Protein AF-A0A955QQU5-F1 (afdb_monomer_lite)

Structure (mmCIF, N/CA/C/O backbone):
data_AF-A0A955QQU5-F1
#
_entry.id   AF-A0A955QQU5-F1
#
loop_
_atom_site.group_PDB
_atom_site.id
_atom_site.type_symbol
_atom_site.label_atom_id
_atom_site.label_alt_id
_atom_site.label_comp_id
_atom_site.label_asym_id
_atom_site.label_entity_id
_atom_site.label_seq_id
_atom_site.pdbx_PDB_ins_code
_atom_site.Cartn_x
_atom_site.Cartn_y
_atom_site.Cartn_z
_atom_site.occupancy
_atom_site.B_iso_or_equiv
_atom_site.auth_seq_id
_atom_site.auth_comp_id
_atom_site.auth_asym_id
_atom_site.auth_atom_id
_atom_site.pdbx_PDB_model_num
ATOM 1 N N . MET A 1 1 ? 24.140 -8.224 19.293 1.00 40.16 1 MET A N 1
ATOM 2 C CA . MET A 1 1 ? 23.812 -7.518 18.034 1.00 40.16 1 MET A CA 1
ATOM 3 C C . MET A 1 1 ? 22.426 -6.916 18.183 1.00 40.16 1 MET A C 1
ATOM 5 O O . MET A 1 1 ? 21.437 -7.606 17.978 1.00 40.16 1 MET A O 1
ATOM 9 N N . ASN A 1 2 ? 22.359 -5.663 18.632 1.00 33.53 2 ASN A N 1
ATOM 10 C CA . ASN A 1 2 ? 21.099 -4.944 18.796 1.00 33.53 2 ASN A CA 1
ATOM 11 C C . ASN A 1 2 ? 20.591 -4.543 17.412 1.00 33.53 2 ASN A C 1
ATOM 13 O O . ASN A 1 2 ? 21.169 -3.673 16.765 1.00 33.53 2 ASN A O 1
ATOM 17 N N . ARG A 1 3 ? 19.534 -5.206 16.938 1.00 36.81 3 ARG A N 1
ATOM 18 C CA . ARG A 1 3 ? 18.774 -4.725 15.786 1.00 36.81 3 ARG A CA 1
ATOM 19 C C . ARG A 1 3 ? 18.000 -3.498 16.257 1.00 36.81 3 ARG A C 1
ATOM 21 O O . ARG A 1 3 ? 17.010 -3.634 16.967 1.00 36.81 3 ARG A O 1
ATOM 28 N N . HIS A 1 4 ? 18.484 -2.310 15.910 1.00 31.39 4 HIS A N 1
ATOM 29 C CA . HIS A 1 4 ? 17.663 -1.109 15.978 1.00 31.39 4 HIS A CA 1
ATOM 30 C C . HIS A 1 4 ? 16.432 -1.343 15.091 1.00 31.39 4 HIS A C 1
ATOM 32 O O . HIS A 1 4 ? 16.607 -1.709 13.924 1.00 31.39 4 HIS A O 1
ATOM 38 N N . PRO A 1 5 ? 15.200 -1.193 15.607 1.00 41.16 5 PRO A N 1
ATOM 39 C CA . PRO A 1 5 ? 14.033 -1.220 14.755 1.00 41.16 5 PRO A CA 1
ATOM 40 C C . PRO A 1 5 ? 14.122 0.048 13.914 1.00 41.16 5 PRO A C 1
ATOM 42 O O . PRO A 1 5 ? 14.002 1.154 14.438 1.00 41.16 5 PRO A O 1
ATOM 45 N N . PHE A 1 6 ? 14.388 -0.089 12.616 1.00 43.31 6 PHE A N 1
ATOM 46 C CA . PHE A 1 6 ? 14.024 0.969 11.690 1.00 43.31 6 PHE A CA 1
ATOM 47 C C . PHE A 1 6 ? 12.516 1.123 11.842 1.00 43.31 6 PHE A C 1
ATOM 49 O O . PHE A 1 6 ? 11.749 0.313 11.326 1.00 43.31 6 PHE A O 1
ATOM 56 N N . THR A 1 7 ? 12.091 2.115 12.618 1.00 45.09 7 THR A N 1
ATOM 57 C CA . THR A 1 7 ? 10.747 2.659 12.526 1.00 45.09 7 THR A CA 1
ATOM 58 C C . THR A 1 7 ? 10.621 3.136 11.086 1.00 45.09 7 THR A C 1
ATOM 60 O O . THR A 1 7 ? 11.049 4.245 10.764 1.00 45.09 7 THR A O 1
ATOM 63 N N . HIS A 1 8 ? 10.145 2.269 10.190 1.00 56.88 8 HIS A N 1
ATOM 64 C CA . HIS A 1 8 ? 9.690 2.694 8.878 1.00 56.88 8 HIS A CA 1
ATOM 65 C C . HIS A 1 8 ? 8.548 3.659 9.163 1.00 56.88 8 HIS A C 1
ATOM 67 O O . HIS A 1 8 ? 7.447 3.252 9.522 1.00 56.88 8 HIS A O 1
ATOM 73 N N . SER A 1 9 ? 8.866 4.954 9.141 1.00 82.69 9 SER A N 1
ATOM 74 C CA . SER A 1 9 ? 7.862 5.998 9.267 1.00 82.69 9 SER A CA 1
ATOM 75 C C . SER A 1 9 ? 6.833 5.762 8.174 1.00 82.69 9 SER A C 1
ATOM 77 O O . SER A 1 9 ? 7.204 5.453 7.040 1.00 82.69 9 SER A O 1
AT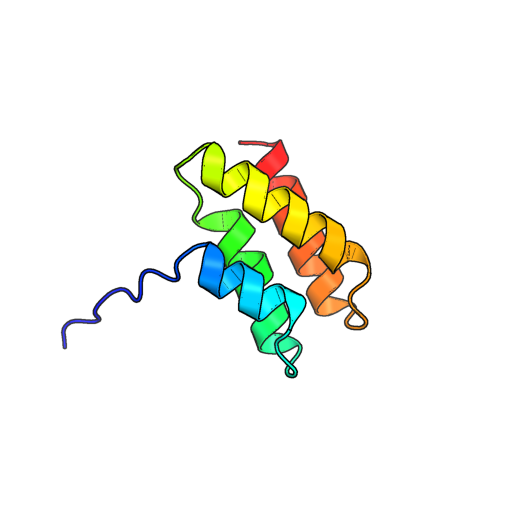OM 79 N N . VAL A 1 10 ? 5.557 5.924 8.509 1.00 87.69 10 VAL A N 1
ATOM 80 C CA . VAL A 1 10 ? 4.430 5.766 7.581 1.00 87.69 10 VAL A CA 1
ATOM 81 C C . VAL A 1 10 ? 4.689 6.541 6.291 1.00 87.69 10 VAL A C 1
ATOM 83 O O . VAL A 1 10 ? 4.526 5.998 5.204 1.00 87.69 10 VAL A O 1
ATOM 86 N N . ARG A 1 11 ? 5.261 7.745 6.406 1.00 90.81 11 ARG A N 1
ATOM 87 C CA . ARG A 1 11 ? 5.706 8.552 5.266 1.00 90.81 11 ARG A CA 1
ATOM 88 C C . ARG A 1 11 ? 6.719 7.846 4.361 1.00 90.81 11 ARG A C 1
ATOM 90 O O . ARG A 1 11 ? 6.551 7.866 3.150 1.00 90.81 11 ARG A O 1
ATOM 97 N N . GLY A 1 12 ? 7.743 7.211 4.927 1.00 91.75 12 GLY A N 1
ATOM 98 C CA . GLY A 1 12 ? 8.750 6.490 4.141 1.00 91.75 12 GLY A CA 1
ATOM 99 C C . GLY A 1 12 ? 8.156 5.283 3.414 1.00 91.75 12 GLY A C 1
ATOM 100 O O . GLY A 1 12 ? 8.511 5.005 2.272 1.00 91.75 12 GLY A O 1
ATOM 101 N N . SER A 1 13 ? 7.196 4.598 4.038 1.00 94.50 13 SER A N 1
ATOM 102 C CA . SER A 1 13 ? 6.444 3.534 3.369 1.00 94.50 13 SER A CA 1
ATOM 103 C C . SER A 1 13 ? 5.538 4.089 2.264 1.00 94.50 13 SER A C 1
ATOM 105 O O . SER A 1 13 ? 5.481 3.505 1.191 1.00 94.50 13 SER A O 1
ATOM 107 N N . ILE A 1 14 ? 4.891 5.241 2.455 1.00 95.81 14 ILE A N 1
ATOM 108 C CA . ILE A 1 14 ? 4.108 5.899 1.394 1.00 95.81 14 ILE A CA 1
ATOM 109 C C . ILE A 1 14 ? 5.001 6.276 0.204 1.00 95.81 14 ILE A C 1
ATOM 111 O O . ILE A 1 14 ? 4.674 5.959 -0.938 1.00 95.81 14 ILE A O 1
ATOM 115 N N . GLU A 1 15 ? 6.149 6.905 0.456 1.00 96.00 15 GLU A N 1
ATOM 116 C CA . GLU A 1 15 ? 7.106 7.279 -0.591 1.00 96.00 15 GLU A CA 1
ATOM 117 C C . GLU A 1 15 ? 7.593 6.050 -1.366 1.00 96.00 15 GLU A C 1
ATOM 119 O O . GLU A 1 15 ? 7.596 6.048 -2.601 1.00 96.00 15 GLU A O 1
ATOM 124 N N . ASN A 1 16 ? 7.938 4.974 -0.653 1.00 96.31 16 ASN A N 1
ATOM 125 C CA . ASN A 1 16 ? 8.339 3.727 -1.287 1.00 96.31 16 ASN A CA 1
ATOM 126 C C . ASN A 1 16 ? 7.205 3.126 -2.118 1.00 96.31 16 ASN A C 1
ATOM 128 O O . ASN A 1 16 ? 7.443 2.759 -3.265 1.00 96.31 16 ASN A O 1
ATOM 132 N N . LEU A 1 17 ? 5.983 3.065 -1.583 1.00 97.69 17 LEU A N 1
ATOM 133 C CA . LEU A 1 17 ? 4.822 2.519 -2.283 1.00 97.69 17 LEU A CA 1
ATOM 134 C C . LEU A 1 17 ? 4.531 3.264 -3.589 1.00 97.69 17 LEU A C 1
ATOM 136 O O . LEU A 1 17 ? 4.199 2.629 -4.580 1.00 97.69 17 LEU A O 1
ATOM 140 N N . LEU A 1 18 ? 4.656 4.590 -3.612 1.00 97.19 18 LEU A N 1
ATOM 141 C CA . LEU A 1 18 ? 4.217 5.387 -4.760 1.00 97.19 18 LEU A CA 1
ATOM 142 C C . LEU A 1 18 ? 5.317 5.645 -5.795 1.00 97.19 18 LEU A C 1
ATOM 144 O O . LEU A 1 18 ? 5.009 5.866 -6.965 1.00 97.19 18 LEU A O 1
ATOM 148 N N . ALA A 1 19 ? 6.590 5.640 -5.390 1.00 95.62 19 ALA A N 1
ATOM 149 C CA . ALA A 1 19 ? 7.678 6.114 -6.247 1.00 95.62 19 ALA A CA 1
ATOM 150 C C . ALA A 1 19 ? 8.842 5.127 -6.417 1.00 95.62 19 ALA A C 1
ATOM 152 O O . ALA A 1 19 ? 9.708 5.349 -7.272 1.00 95.62 19 ALA A O 1
ATOM 153 N N . HIS A 1 20 ? 8.909 4.039 -5.641 1.00 97.19 20 HIS A N 1
ATOM 154 C CA . HIS A 1 20 ? 10.046 3.130 -5.744 1.00 97.19 20 HIS A CA 1
ATOM 155 C C . HIS A 1 20 ? 10.016 2.331 -7.055 1.00 97.19 20 HIS A C 1
ATOM 157 O O . HIS A 1 20 ? 9.004 1.748 -7.444 1.00 97.19 20 HIS A O 1
ATOM 163 N N . ARG A 1 21 ? 11.160 2.252 -7.747 1.00 96.81 21 ARG A N 1
ATOM 164 C CA . ARG A 1 21 ? 11.255 1.594 -9.065 1.00 96.81 21 ARG A CA 1
ATOM 165 C C . ARG A 1 21 ? 11.030 0.084 -8.993 1.00 96.81 21 ARG A C 1
ATOM 167 O O . ARG A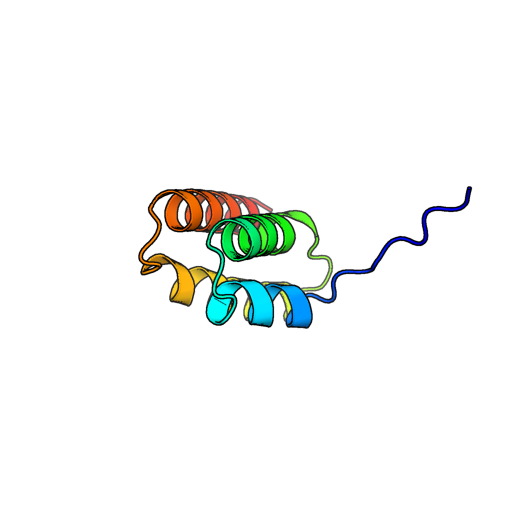 1 21 ? 10.337 -0.477 -9.838 1.00 96.81 21 ARG A O 1
ATOM 174 N N . ALA A 1 22 ? 11.622 -0.558 -7.988 1.00 97.50 22 ALA A N 1
ATOM 175 C CA . ALA A 1 22 ? 11.500 -1.997 -7.780 1.00 97.50 22 ALA A CA 1
ATOM 176 C C . ALA A 1 22 ? 10.110 -2.351 -7.215 1.00 97.50 22 ALA A C 1
ATOM 178 O O . ALA A 1 22 ? 9.758 -1.802 -6.164 1.00 97.50 22 ALA A O 1
ATOM 179 N N . PRO A 1 23 ? 9.336 -3.239 -7.867 1.00 97.56 23 PRO A N 1
ATOM 180 C CA . PRO A 1 23 ? 8.017 -3.651 -7.386 1.00 97.56 23 PRO A CA 1
ATOM 181 C C . PRO A 1 23 ? 8.071 -4.337 -6.017 1.00 97.56 23 PRO A C 1
ATOM 183 O O . PRO A 1 23 ? 7.154 -4.161 -5.226 1.00 97.56 23 PRO A O 1
ATOM 186 N N . GLU A 1 24 ? 9.156 -5.036 -5.688 1.00 97.38 24 GLU A N 1
ATOM 187 C CA . GLU A 1 24 ? 9.334 -5.720 -4.402 1.00 97.38 24 GLU A CA 1
ATOM 188 C C . GLU A 1 24 ? 9.367 -4.730 -3.229 1.00 97.38 24 GLU A C 1
ATOM 190 O O . GLU A 1 24 ? 8.823 -4.991 -2.158 1.00 97.38 24 GLU A O 1
ATOM 195 N N . ALA A 1 25 ? 9.974 -3.557 -3.432 1.00 96.56 25 ALA A N 1
ATOM 196 C CA . ALA A 1 25 ? 9.997 -2.509 -2.417 1.00 96.56 25 ALA A CA 1
ATOM 197 C C . ALA A 1 25 ? 8.621 -1.848 -2.249 1.00 96.56 25 ALA A C 1
ATOM 199 O O . ALA A 1 25 ? 8.244 -1.509 -1.128 1.00 96.56 25 ALA A O 1
ATOM 200 N N . ARG A 1 26 ? 7.855 -1.701 -3.341 1.00 98.31 26 ARG A N 1
ATOM 201 C CA . ARG A 1 26 ? 6.473 -1.198 -3.283 1.00 98.31 26 ARG A CA 1
ATOM 202 C C . ARG A 1 26 ? 5.552 -2.188 -2.568 1.00 98.31 26 ARG A C 1
ATOM 204 O O . ARG A 1 26 ? 4.776 -1.785 -1.711 1.00 98.31 26 ARG A O 1
ATOM 211 N N . GLU A 1 27 ? 5.698 -3.482 -2.848 1.00 98.31 27 GLU A N 1
ATOM 212 C CA . GLU A 1 27 ? 4.975 -4.574 -2.180 1.00 98.31 27 GLU A CA 1
ATOM 213 C C . GLU A 1 27 ? 5.247 -4.592 -0.665 1.00 98.31 27 GLU A C 1
ATOM 215 O O . GLU A 1 27 ? 4.316 -4.610 0.148 1.00 98.31 27 GLU A O 1
ATOM 220 N N . ALA A 1 28 ? 6.523 -4.518 -0.270 1.00 96.50 28 ALA A N 1
ATOM 221 C CA . ALA A 1 28 ? 6.916 -4.461 1.137 1.00 96.50 28 ALA A CA 1
ATOM 222 C C . ALA A 1 28 ? 6.359 -3.211 1.838 1.00 96.50 28 ALA A C 1
ATOM 224 O O . ALA A 1 28 ? 5.912 -3.276 2.988 1.00 96.50 28 ALA A O 1
ATOM 225 N N . ALA A 1 29 ? 6.340 -2.076 1.137 1.00 96.81 29 ALA A N 1
ATOM 226 C CA . ALA A 1 29 ? 5.786 -0.835 1.649 1.00 96.81 29 ALA A CA 1
ATOM 227 C C . ALA A 1 29 ? 4.261 -0.905 1.837 1.00 96.81 29 ALA A C 1
ATOM 229 O O . ALA A 1 29 ? 3.772 -0.527 2.903 1.00 96.81 29 ALA A O 1
ATOM 230 N N . ALA A 1 30 ? 3.521 -1.458 0.867 1.00 97.50 30 ALA A N 1
ATOM 231 C CA . ALA A 1 30 ? 2.084 -1.709 0.993 1.00 97.50 30 ALA A CA 1
ATOM 232 C C . ALA A 1 30 ? 1.771 -2.591 2.208 1.00 97.50 30 ALA A C 1
ATOM 234 O O . ALA A 1 30 ? 0.892 -2.256 3.003 1.00 97.50 30 ALA A O 1
ATOM 235 N N . SER A 1 31 ? 2.524 -3.680 2.393 1.00 95.88 31 SER A N 1
ATOM 236 C CA . SER A 1 31 ? 2.358 -4.591 3.536 1.00 95.88 31 SER A CA 1
ATOM 237 C C . SER A 1 31 ? 2.614 -3.876 4.867 1.00 95.88 31 SER A C 1
ATOM 239 O O . SER A 1 31 ? 1.793 -3.942 5.781 1.00 95.88 31 SER A O 1
ATOM 241 N N . THR A 1 32 ? 3.699 -3.097 4.942 1.00 94.44 32 THR A N 1
ATOM 242 C CA . THR A 1 32 ? 4.058 -2.306 6.133 1.00 94.44 32 THR A CA 1
ATOM 243 C C . THR A 1 32 ? 2.945 -1.327 6.524 1.00 94.44 32 THR A C 1
ATOM 245 O O . THR A 1 32 ? 2.621 -1.198 7.709 1.00 94.44 32 THR A O 1
ATOM 248 N N . LEU A 1 33 ? 2.332 -0.656 5.541 1.00 93.81 33 LEU A N 1
ATOM 249 C CA . LEU A 1 33 ? 1.215 0.267 5.769 1.00 93.81 33 LEU A CA 1
ATOM 250 C C . LEU A 1 33 ? -0.041 -0.442 6.295 1.00 93.81 33 LEU A C 1
ATOM 252 O O . LEU A 1 33 ? -0.767 0.146 7.082 1.00 93.81 33 LEU A O 1
ATOM 256 N N . GLY A 1 34 ? -0.290 -1.698 5.921 1.00 91.81 34 GLY A N 1
ATOM 257 C CA . GLY A 1 34 ? -1.429 -2.466 6.438 1.00 91.81 34 GLY A CA 1
ATOM 258 C C . GLY A 1 34 ? -1.238 -3.022 7.856 1.00 91.81 34 GLY A C 1
ATOM 259 O O . GLY A 1 34 ? -2.218 -3.396 8.495 1.00 91.81 34 GLY A O 1
ATOM 260 N N . GLU A 1 35 ? 0.001 -3.111 8.350 1.00 88.44 35 GLU A N 1
ATOM 261 C CA . GLU A 1 35 ? 0.333 -3.820 9.600 1.00 88.44 35 GLU A CA 1
ATOM 262 C C . GLU A 1 35 ? 0.663 -2.892 10.777 1.00 88.44 35 GLU A C 1
ATOM 264 O O . GLU A 1 35 ? 0.381 -3.225 11.930 1.00 88.44 35 GLU A O 1
ATOM 269 N N . THR A 1 36 ? 1.266 -1.730 10.512 1.00 74.69 36 THR A N 1
ATOM 270 C CA . THR A 1 36 ? 2.058 -1.016 11.538 1.00 74.69 36 THR A CA 1
ATOM 271 C C . THR A 1 36 ? 1.416 0.271 12.060 1.00 74.69 36 THR A C 1
ATOM 273 O O . THR A 1 36 ? 2.026 0.997 12.847 1.00 74.69 36 THR A O 1
ATOM 276 N N . LEU A 1 37 ? 0.192 0.592 11.640 1.00 77.56 37 LEU A N 1
ATOM 277 C CA . LEU A 1 37 ? -0.436 1.861 12.011 1.00 77.56 37 LEU A CA 1
ATOM 278 C C . LEU A 1 37 ? -0.934 1.811 13.456 1.00 77.56 37 LEU A C 1
ATOM 280 O O . LEU A 1 37 ? -1.402 0.783 13.938 1.00 77.56 37 LEU A O 1
ATOM 284 N N . THR A 1 38 ? -0.795 2.909 14.187 1.00 72.06 38 THR A N 1
ATOM 285 C CA . THR A 1 38 ? -1.290 3.023 15.576 1.00 72.06 38 THR A CA 1
ATOM 286 C C . THR A 1 38 ? -2.030 4.332 15.826 1.00 72.06 38 THR A C 1
ATOM 288 O O . THR A 1 38 ? -2.640 4.509 16.878 1.00 72.06 38 THR A O 1
ATOM 291 N N . ARG A 1 39 ? -1.991 5.259 14.863 1.00 80.75 39 ARG A N 1
ATOM 292 C CA . ARG A 1 39 ? -2.607 6.580 14.946 1.00 80.75 39 ARG A CA 1
ATOM 293 C C . ARG A 1 39 ? -3.598 6.731 13.802 1.00 80.75 39 ARG A C 1
ATOM 295 O O . ARG A 1 39 ? -3.245 6.494 12.654 1.00 80.75 39 ARG A O 1
ATOM 302 N N . VAL A 1 40 ? -4.786 7.244 14.109 1.00 80.56 40 VAL A N 1
ATOM 303 C CA . VAL A 1 40 ? -5.847 7.503 13.116 1.00 80.56 40 VAL A CA 1
ATOM 304 C C . VAL A 1 40 ? -5.378 8.434 11.988 1.00 80.56 40 VAL A C 1
ATOM 306 O O . VAL A 1 40 ? -5.759 8.265 10.834 1.00 80.56 40 VAL A O 1
ATOM 309 N N . ALA A 1 41 ? -4.524 9.415 12.300 1.00 82.25 41 ALA A N 1
ATOM 310 C CA . ALA A 1 41 ? -3.950 10.299 11.283 1.00 82.25 41 ALA A CA 1
ATOM 311 C C . ALA A 1 41 ? -3.112 9.522 10.252 1.00 82.25 41 ALA A C 1
ATOM 313 O O . ALA A 1 41 ? -3.231 9.769 9.055 1.00 82.25 41 ALA A O 1
ATOM 314 N N . ASP A 1 42 ? -2.333 8.544 10.716 1.00 88.62 42 ASP A N 1
ATOM 315 C CA . ASP A 1 42 ? -1.487 7.716 9.862 1.00 88.62 42 ASP A CA 1
ATOM 316 C C . ASP A 1 42 ? -2.325 6.733 9.024 1.00 88.62 42 ASP A C 1
ATOM 318 O O . ASP A 1 42 ? -1.987 6.452 7.877 1.00 88.62 42 ASP A O 1
ATOM 322 N N . GLU A 1 43 ? -3.442 6.240 9.573 1.00 90.25 43 GLU A N 1
ATOM 323 C CA . GLU A 1 43 ? -4.410 5.391 8.858 1.00 90.25 43 GLU A CA 1
ATOM 324 C C . GLU A 1 43 ? -5.020 6.098 7.659 1.00 90.25 43 GLU A C 1
ATOM 326 O O . GLU A 1 43 ? -5.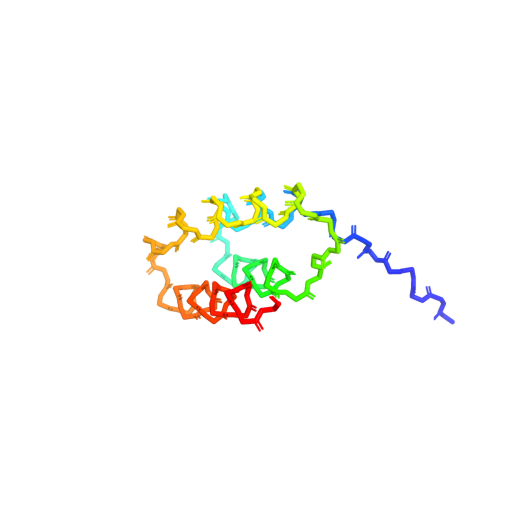119 5.507 6.585 1.00 90.25 43 GLU A O 1
ATOM 331 N N . ARG A 1 44 ? -5.370 7.378 7.808 1.00 90.38 44 ARG A N 1
ATOM 332 C CA . ARG A 1 44 ? -5.893 8.160 6.691 1.00 90.38 44 ARG A CA 1
ATOM 333 C C . ARG A 1 44 ? -4.860 8.321 5.575 1.00 90.38 44 ARG A C 1
ATOM 335 O O . ARG A 1 44 ? -5.187 8.059 4.420 1.00 90.38 44 ARG A O 1
ATOM 342 N N . GLU A 1 45 ? -3.635 8.730 5.906 1.00 92.44 45 GLU A N 1
ATOM 343 C CA . GLU A 1 45 ? -2.568 8.896 4.906 1.00 92.44 45 GLU A CA 1
ATOM 344 C C . GLU A 1 45 ? -2.244 7.565 4.208 1.00 92.44 45 GLU A C 1
ATOM 346 O O . GLU A 1 45 ? -2.098 7.513 2.984 1.00 92.44 45 GLU A O 1
ATOM 351 N N . ALA A 1 46 ? -2.193 6.467 4.967 1.00 94.31 46 ALA A N 1
ATOM 352 C CA . ALA A 1 46 ? -1.984 5.136 4.415 1.00 94.31 46 ALA A CA 1
ATOM 353 C C . ALA A 1 46 ? -3.129 4.703 3.492 1.00 94.31 46 ALA A C 1
ATOM 355 O O . ALA A 1 46 ? -2.863 4.144 2.431 1.00 94.31 46 ALA A O 1
ATOM 356 N N . LEU A 1 47 ? -4.387 4.976 3.855 1.00 94.88 47 LEU A N 1
ATOM 357 C CA . LEU A 1 47 ? -5.549 4.647 3.030 1.00 94.88 47 LEU A CA 1
ATOM 358 C C . LEU A 1 47 ? -5.514 5.392 1.690 1.00 94.88 47 LEU A C 1
ATOM 360 O O . LEU A 1 47 ? -5.764 4.784 0.650 1.00 94.88 47 LEU A O 1
ATOM 364 N N . GLU A 1 48 ? -5.176 6.683 1.698 1.00 95.38 48 GLU A N 1
ATOM 365 C CA . GLU A 1 48 ? -5.041 7.496 0.483 1.00 95.38 48 GLU A CA 1
ATOM 366 C C . GLU A 1 48 ? -3.921 6.952 -0.430 1.00 95.38 48 GLU A C 1
ATOM 368 O O . GLU A 1 48 ? -4.122 6.766 -1.637 1.00 95.38 48 GLU A O 1
ATOM 373 N N . ALA A 1 49 ? -2.764 6.606 0.145 1.00 96.81 49 ALA A N 1
ATOM 374 C CA . ALA A 1 49 ? -1.646 6.027 -0.598 1.00 96.81 49 ALA A CA 1
ATOM 375 C C . ALA A 1 49 ? -1.966 4.631 -1.163 1.00 96.81 49 ALA A C 1
ATOM 377 O O . ALA A 1 49 ? -1.735 4.373 -2.344 1.00 96.81 49 ALA A O 1
ATOM 378 N N . LEU A 1 50 ? -2.538 3.741 -0.347 1.00 97.62 50 LEU A N 1
ATOM 379 C CA . LEU A 1 50 ? -2.947 2.398 -0.765 1.00 97.62 50 LEU A CA 1
ATOM 380 C C . LEU A 1 50 ? -4.029 2.462 -1.851 1.00 97.62 50 LEU A C 1
ATOM 382 O O . LEU A 1 50 ? -3.932 1.750 -2.844 1.00 97.62 50 LEU A O 1
ATOM 386 N N . SER A 1 51 ? -5.007 3.362 -1.729 1.00 97.56 51 SER A N 1
ATOM 387 C CA . SER A 1 51 ? -6.041 3.552 -2.759 1.00 97.56 51 SER A CA 1
ATOM 388 C C . SER A 1 51 ? -5.439 3.990 -4.095 1.00 97.56 51 SER A C 1
ATOM 390 O O . SER A 1 51 ? -5.842 3.501 -5.146 1.00 97.56 51 SER A O 1
ATOM 392 N N . THR A 1 52 ? -4.427 4.862 -4.063 1.00 97.56 52 THR A N 1
ATOM 393 C CA . THR A 1 52 ? -3.687 5.273 -5.267 1.00 97.56 52 THR A CA 1
ATOM 394 C C . THR A 1 52 ? -2.951 4.088 -5.903 1.00 97.56 52 THR A C 1
ATOM 396 O O . THR A 1 52 ? -2.954 3.928 -7.124 1.00 97.56 52 THR A O 1
ATOM 399 N N . ALA A 1 53 ? -2.356 3.222 -5.081 1.00 98.00 53 ALA A N 1
ATOM 400 C CA . ALA A 1 53 ? -1.575 2.070 -5.525 1.00 98.00 53 ALA A CA 1
ATOM 401 C C . ALA A 1 53 ? -2.415 0.875 -6.026 1.00 98.00 53 ALA A C 1
ATOM 403 O O . ALA A 1 53 ? -1.847 -0.094 -6.527 1.00 98.00 53 ALA A O 1
ATOM 404 N N . LEU A 1 54 ? -3.753 0.938 -5.983 1.00 97.94 54 LEU A N 1
ATOM 405 C CA . LEU A 1 54 ? -4.627 -0.074 -6.606 1.00 97.94 54 LEU A CA 1
ATOM 406 C C . LEU A 1 54 ? -4.404 -0.211 -8.119 1.00 97.94 54 LEU A C 1
ATOM 408 O O . LEU A 1 54 ? -4.734 -1.238 -8.708 1.00 97.94 54 LEU A O 1
ATOM 412 N N . HIS A 1 55 ? -3.837 0.818 -8.746 1.00 96.56 55 HIS A N 1
ATOM 413 C CA . HIS A 1 55 ? -3.511 0.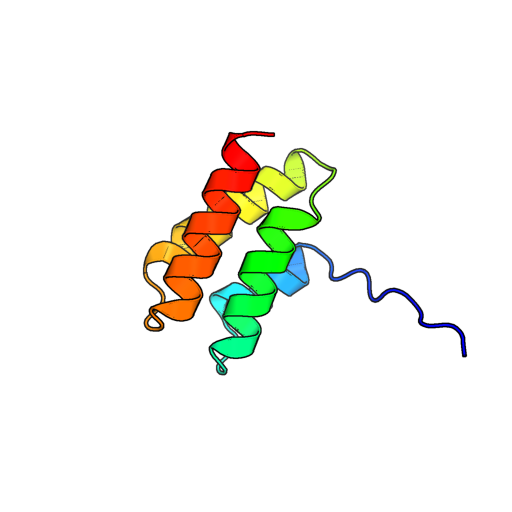842 -10.168 1.00 96.56 55 HIS A CA 1
ATOM 414 C C . HIS A 1 55 ? -2.022 0.582 -10.448 1.00 96.56 55 HIS A C 1
ATOM 416 O O . HIS A 1 55 ? -1.552 0.884 -11.546 1.00 96.56 55 HIS A O 1
ATOM 422 N N . ASP A 1 56 ? -1.264 0.045 -9.481 1.00 98.44 56 ASP A N 1
ATOM 423 C CA . ASP A 1 56 ? 0.150 -0.289 -9.685 1.00 98.44 56 ASP A CA 1
ATOM 424 C C . ASP A 1 56 ? 0.322 -1.249 -10.876 1.00 98.44 56 ASP A C 1
ATOM 426 O O . ASP A 1 56 ? -0.460 -2.188 -11.014 1.00 98.44 56 ASP A O 1
ATOM 430 N N . PRO A 1 57 ? 1.337 -1.082 -11.741 1.00 97.88 57 PRO A N 1
ATOM 431 C CA . PRO A 1 57 ? 1.546 -1.986 -12.874 1.00 97.88 57 PRO A CA 1
ATOM 432 C C . PRO A 1 57 ? 1.884 -3.435 -12.477 1.00 97.88 57 PRO A C 1
ATOM 434 O O . PRO A 1 57 ? 1.785 -4.334 -13.311 1.00 97.88 57 PRO A O 1
ATOM 437 N N . SER A 1 58 ? 2.319 -3.684 -11.240 1.00 98.31 58 SER A N 1
ATOM 438 C CA . SER A 1 58 ? 2.632 -5.019 -10.735 1.00 98.31 58 SER A CA 1
ATOM 439 C C . SER A 1 58 ? 1.427 -5.643 -10.034 1.00 98.31 58 SER A C 1
ATOM 441 O O . SER A 1 58 ? 0.998 -5.164 -8.986 1.00 98.31 58 SER A O 1
ATOM 443 N N . ALA A 1 59 ? 0.957 -6.787 -10.539 1.00 98.06 59 ALA A N 1
ATOM 444 C CA . ALA A 1 59 ? -0.112 -7.561 -9.901 1.00 98.06 59 ALA A CA 1
ATOM 445 C C . ALA A 1 59 ? 0.211 -7.930 -8.439 1.00 98.06 59 ALA A C 1
ATOM 447 O O . ALA A 1 59 ? -0.657 -7.861 -7.578 1.00 98.06 59 ALA A O 1
ATOM 448 N N . ARG A 1 60 ? 1.482 -8.225 -8.123 1.00 97.88 60 ARG A N 1
ATOM 449 C CA . ARG A 1 60 ? 1.903 -8.542 -6.743 1.00 97.88 60 ARG A CA 1
ATOM 450 C C . ARG A 1 60 ? 1.734 -7.354 -5.798 1.00 97.88 60 ARG A C 1
ATOM 452 O O . ARG A 1 60 ? 1.366 -7.530 -4.642 1.00 97.88 60 ARG A O 1
ATOM 459 N N . VAL A 1 61 ? 1.983 -6.141 -6.297 1.00 98.50 61 VAL A N 1
ATOM 460 C CA . VAL A 1 61 ? 1.775 -4.916 -5.518 1.00 98.50 61 VAL A CA 1
ATOM 461 C C . VAL A 1 61 ? 0.280 -4.670 -5.338 1.00 98.50 61 VAL A C 1
ATOM 463 O O . VAL A 1 61 ? -0.134 -4.386 -4.220 1.00 98.50 61 VAL A O 1
ATOM 466 N N . GLN A 1 62 ? -0.536 -4.852 -6.384 1.00 98.50 62 GLN A N 1
ATOM 467 C CA . GLN A 1 62 ? -1.998 -4.744 -6.283 1.00 98.50 62 GLN A CA 1
ATOM 468 C C . GLN A 1 62 ? -2.569 -5.705 -5.227 1.00 98.50 62 GLN A C 1
ATOM 470 O O . GLN A 1 62 ? -3.359 -5.285 -4.383 1.00 98.50 62 GLN A O 1
ATOM 475 N N . ASP A 1 63 ? -2.127 -6.965 -5.218 1.00 98.38 63 ASP A N 1
ATOM 476 C CA . ASP A 1 63 ? -2.560 -7.959 -4.231 1.00 98.38 63 ASP A CA 1
ATOM 477 C C . ASP A 1 63 ? -2.180 -7.552 -2.801 1.00 98.38 63 ASP A C 1
ATOM 479 O O . ASP A 1 63 ? -3.007 -7.633 -1.888 1.00 98.38 63 ASP A O 1
ATOM 483 N N . ALA A 1 64 ? -0.947 -7.078 -2.593 1.00 98.12 64 ALA A N 1
ATOM 484 C CA . ALA A 1 64 ? -0.499 -6.586 -1.292 1.00 98.12 64 ALA A CA 1
ATOM 485 C C . ALA A 1 64 ? -1.299 -5.354 -0.842 1.00 98.12 6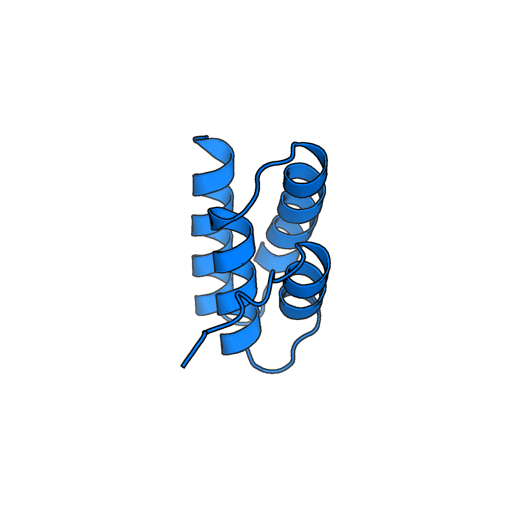4 ALA A C 1
ATOM 487 O O . ALA A 1 64 ? -1.710 -5.269 0.315 1.00 98.12 64 ALA A O 1
ATOM 488 N N . VAL A 1 65 ? -1.579 -4.426 -1.760 1.00 98.44 65 VAL A N 1
ATOM 489 C CA . VAL A 1 65 ? -2.411 -3.243 -1.509 1.00 98.44 65 VAL A CA 1
ATOM 490 C C . VAL A 1 65 ? -3.822 -3.649 -1.088 1.00 98.44 65 VAL A C 1
ATOM 492 O O . VAL A 1 65 ? -4.312 -3.160 -0.071 1.00 98.44 65 VAL A O 1
ATOM 495 N N . LEU A 1 66 ? -4.462 -4.570 -1.813 1.00 98.12 66 LEU A N 1
ATOM 496 C CA . LEU A 1 66 ? -5.803 -5.061 -1.488 1.00 98.12 66 LEU A CA 1
ATOM 497 C C . LEU A 1 66 ? -5.843 -5.717 -0.105 1.00 98.12 66 LEU A C 1
ATOM 499 O O . LEU A 1 66 ? -6.731 -5.415 0.693 1.00 98.12 66 LEU A O 1
ATOM 503 N N . GLN A 1 67 ? -4.865 -6.567 0.213 1.00 96.94 67 GLN A N 1
ATOM 504 C CA . GLN A 1 67 ? -4.767 -7.187 1.536 1.00 96.94 67 GLN A CA 1
ATOM 505 C C . GLN A 1 67 ? -4.590 -6.145 2.644 1.00 96.94 67 GLN A C 1
ATOM 507 O O . GLN A 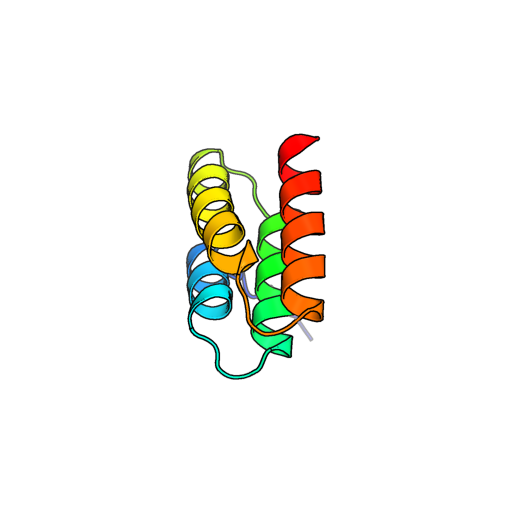1 67 ? -5.245 -6.241 3.683 1.00 96.94 67 GLN A O 1
ATOM 512 N N . SER A 1 68 ? -3.747 -5.134 2.429 1.00 96.62 68 SER A N 1
ATOM 513 C CA . SER A 1 68 ? -3.547 -4.050 3.392 1.00 96.62 68 SER A CA 1
ATOM 514 C C . SER A 1 68 ? -4.809 -3.218 3.603 1.00 96.62 68 SER A C 1
ATOM 516 O O . SER A 1 68 ? -5.157 -2.933 4.746 1.00 96.62 68 SER A O 1
ATOM 518 N N . LEU A 1 69 ? -5.545 -2.892 2.538 1.00 95.88 69 LEU A N 1
ATOM 519 C CA . LEU A 1 69 ? -6.829 -2.192 2.639 1.00 95.88 69 LEU A CA 1
ATOM 520 C C . LEU A 1 69 ? -7.862 -3.006 3.428 1.00 95.88 69 LEU A C 1
ATOM 522 O O . LEU A 1 69 ? -8.536 -2.458 4.300 1.00 95.88 69 LEU A O 1
ATOM 526 N N . VAL A 1 70 ? -7.951 -4.318 3.180 1.00 95.12 70 VAL A N 1
ATOM 527 C CA . VAL A 1 70 ? -8.829 -5.210 3.953 1.00 95.12 70 VAL A CA 1
ATOM 528 C C . VAL A 1 70 ? -8.456 -5.179 5.434 1.00 95.12 70 VAL A C 1
ATOM 530 O O . VAL A 1 70 ? -9.337 -4.968 6.264 1.00 95.12 70 VAL A O 1
ATOM 533 N N . ARG A 1 71 ? -7.167 -5.306 5.777 1.00 92.25 71 ARG A N 1
ATOM 534 C CA . ARG A 1 71 ? -6.700 -5.261 7.176 1.00 92.25 71 ARG A CA 1
ATOM 535 C C . ARG A 1 71 ? -7.107 -3.969 7.877 1.00 92.25 71 ARG A C 1
ATOM 537 O O . ARG A 1 71 ? -7.627 -4.036 8.987 1.00 92.25 71 ARG A O 1
ATOM 544 N N . LEU A 1 72 ? -6.920 -2.823 7.218 1.00 89.12 72 LEU A N 1
ATOM 545 C CA . LEU A 1 72 ? -7.319 -1.522 7.762 1.00 89.12 72 LEU A CA 1
ATOM 546 C C . LEU A 1 72 ? -8.840 -1.398 7.933 1.00 89.12 72 LEU A C 1
ATOM 548 O O . LEU A 1 72 ? -9.286 -0.741 8.864 1.00 89.12 72 LEU A O 1
ATOM 552 N N . SER A 1 73 ? -9.642 -2.046 7.082 1.00 85.69 73 SER A N 1
ATOM 553 C CA . SER A 1 73 ? -11.111 -2.007 7.185 1.00 85.69 73 SER A CA 1
ATOM 554 C C . SER A 1 73 ? -11.688 -2.852 8.326 1.00 85.69 73 SER A C 1
ATOM 556 O O . SER A 1 73 ? -12.796 -2.593 8.786 1.00 85.69 73 SER A O 1
ATOM 558 N N . THR A 1 74 ? -10.958 -3.882 8.760 1.00 82.06 74 THR A N 1
ATOM 559 C CA . THR A 1 74 ? -11.421 -4.851 9.768 1.00 82.06 74 THR A CA 1
ATOM 560 C C . THR A 1 74 ? -10.924 -4.560 11.180 1.00 82.06 74 THR A C 1
ATOM 562 O O . THR A 1 74 ? -11.134 -5.382 12.072 1.00 82.06 74 THR A O 1
ATOM 565 N N . ARG A 1 75 ? -10.203 -3.456 11.369 1.00 70.69 75 ARG A N 1
ATOM 566 C CA . ARG A 1 75 ? -9.512 -3.149 12.618 1.00 70.69 75 ARG A CA 1
ATOM 567 C C . ARG A 1 75 ? -10.344 -2.306 13.576 1.00 70.69 75 ARG A C 1
ATOM 569 O O . ARG A 1 75 ? -11.175 -1.507 13.097 1.00 70.69 75 ARG A O 1
#

Secondary structure (DSSP, 8-state):
---------HHHHHHHHHH-SSHHHHHHHHHHHHH---SHHHHHHHHHHHHHHTT-S-HHHHHHHHHHHHHHHT-

Radius of gyration: 11.89 Å; chains: 1; bounding box: 35×19×32 Å

pLDDT: mean 87.61, std 17.5, range [31.39, 98.5]

Foldseek 3Di:
DDDDPPPCDLVNLLCQLPPPPDLVSNLVSLLCLLPPDDDPVSLVVSLVSLVVSCPPPDPSNVVSSVVSNVSSVVD

Sequence (75 aa):
MNRHPFTHSVRGSIENLLAHRAPEAREAAASTLGETLTRVADEREALEALSTALHDPSARVQDAVLQSLVRLSTR